Protein AF-A0A9D6CYV0-F1 (afdb_monomer)

Secondary structure (DSSP, 8-state):
-HHHHHHHHHHHHHHHHHHHHHHHS-------THHHHHHIIIIIIHHHHHHHHHHHHHHHHHHHTT-HHHHHHHHHHHHHHHHHHTTHHHHHHHHHHHHHT--TT-HHHHHHHHHHHHHHHHHHHHHHHHHHTT-GGG----

Foldseek 3Di:
DVVVVVVVVVVLLVLLLVVLLVVLDVDPDDDDPVSVVVNCCVLVVVLVVQLVCLLVVLLVVCVVVVGNPVSNVVSNVLSNLQSQLVCLSSLQSSLCSCVVSPDPVSPVSNVVSNVSSVVSVVSNVVSVCVVPVPDPVVPDDD

Radius of gyration: 18.96 Å; Cα contacts (8 Å, |Δi|>4): 157; chains: 1; bounding box: 41×32×65 Å

Structure (mmCIF, N/CA/C/O backbone):
data_AF-A0A9D6CYV0-F1
#
_entry.id   AF-A0A9D6CYV0-F1
#
loop_
_atom_site.group_PDB
_atom_site.id
_atom_site.type_symbol
_atom_site.label_atom_id
_atom_site.label_alt_id
_atom_site.label_comp_id
_atom_site.label_asym_id
_atom_site.label_entity_id
_atom_site.label_seq_id
_atom_site.pdbx_PDB_ins_code
_atom_site.Cartn_x
_atom_site.Cartn_y
_atom_site.Cartn_z
_atom_site.occupancy
_atom_site.B_iso_or_equiv
_atom_site.auth_seq_id
_atom_site.auth_comp_id
_atom_site.auth_asym_id
_atom_site.auth_atom_id
_atom_site.pdbx_PDB_model_num
ATOM 1 N N . MET A 1 1 ? -6.416 -22.449 3.817 1.00 60.47 1 MET A N 1
ATOM 2 C CA . MET A 1 1 ? -6.686 -20.998 3.632 1.00 60.47 1 MET A CA 1
ATOM 3 C C . MET A 1 1 ? -5.423 -20.133 3.580 1.00 60.47 1 MET A C 1
ATOM 5 O O . MET A 1 1 ? -5.312 -19.349 2.649 1.00 60.47 1 MET A O 1
ATOM 9 N N . LYS A 1 2 ? -4.448 -20.279 4.497 1.00 74.25 2 LYS A N 1
ATOM 10 C CA . LYS A 1 2 ? -3.213 -19.455 4.507 1.00 74.25 2 LYS A CA 1
ATOM 11 C C . LYS A 1 2 ? -2.397 -19.519 3.200 1.00 74.25 2 LYS A C 1
ATOM 13 O O . LYS A 1 2 ? -1.972 -18.484 2.705 1.00 74.25 2 LYS A O 1
ATOM 18 N N . PHE A 1 3 ? -2.251 -20.709 2.612 1.00 78.81 3 PHE A N 1
ATOM 19 C CA . PHE A 1 3 ? -1.528 -20.905 1.346 1.00 78.81 3 PHE A CA 1
ATOM 20 C C . PHE A 1 3 ? -2.178 -20.180 0.157 1.00 78.81 3 PHE A C 1
ATOM 22 O O . PHE A 1 3 ? -1.498 -19.513 -0.610 1.00 78.81 3 PHE A O 1
ATOM 29 N N . LEU A 1 4 ? -3.507 -20.251 0.042 1.00 77.06 4 LEU A N 1
ATOM 30 C CA . LEU A 1 4 ? -4.259 -19.637 -1.057 1.00 77.06 4 LEU A CA 1
ATOM 31 C C . LEU A 1 4 ? -4.150 -18.103 -1.009 1.00 77.06 4 LEU A C 1
ATOM 33 O O . LEU A 1 4 ? -3.906 -17.459 -2.022 1.00 77.06 4 LEU A O 1
ATOM 37 N N . LEU A 1 5 ? -4.216 -17.523 0.193 1.00 79.69 5 LEU A N 1
ATOM 38 C CA . LEU A 1 5 ? -3.974 -16.094 0.405 1.00 79.69 5 LEU A CA 1
ATOM 39 C C . LEU A 1 5 ? -2.535 -15.689 0.069 1.00 79.69 5 LE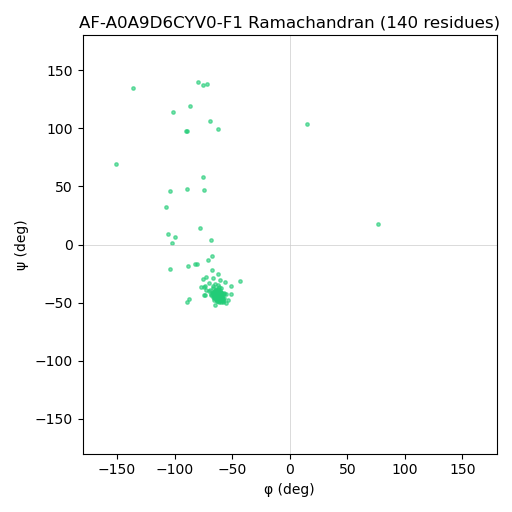U A C 1
ATOM 41 O O . LEU A 1 5 ? -2.334 -14.632 -0.527 1.00 79.69 5 LEU A O 1
ATOM 45 N N . ALA A 1 6 ? -1.547 -16.513 0.424 1.00 75.75 6 ALA A N 1
ATOM 46 C CA . ALA A 1 6 ? -0.151 -16.265 0.074 1.00 75.75 6 ALA A CA 1
ATOM 47 C C . ALA A 1 6 ? 0.065 -16.301 -1.447 1.00 75.75 6 ALA A C 1
ATOM 49 O O . ALA A 1 6 ? 0.718 -15.410 -1.981 1.00 75.75 6 ALA A O 1
ATOM 50 N N . ALA A 1 7 ? -0.549 -17.259 -2.147 1.00 82.25 7 ALA A N 1
ATOM 51 C CA . ALA A 1 7 ? -0.497 -17.352 -3.604 1.00 82.25 7 ALA A CA 1
ATOM 52 C C . ALA A 1 7 ? -1.127 -16.126 -4.288 1.00 82.25 7 ALA A C 1
ATOM 54 O O . ALA A 1 7 ? -0.555 -15.590 -5.233 1.00 82.25 7 ALA A O 1
ATOM 55 N N . VAL A 1 8 ? -2.259 -15.630 -3.774 1.00 84.75 8 VAL A N 1
ATOM 56 C CA . VAL A 1 8 ? -2.892 -14.400 -4.281 1.00 84.75 8 VAL A CA 1
ATOM 57 C C . VAL A 1 8 ? -1.990 -13.182 -4.073 1.00 84.75 8 VAL A C 1
ATOM 59 O O . VAL A 1 8 ? -1.795 -12.412 -5.006 1.00 84.75 8 VAL A O 1
ATOM 62 N N . HIS A 1 9 ? -1.397 -13.009 -2.887 1.00 83.50 9 HIS A N 1
ATOM 63 C CA . HIS A 1 9 ? -0.484 -11.883 -2.642 1.00 83.50 9 HIS A CA 1
ATOM 64 C C . HIS A 1 9 ? 0.769 -11.978 -3.512 1.00 83.50 9 HIS A C 1
ATOM 66 O O . HIS A 1 9 ? 1.186 -10.976 -4.081 1.00 83.50 9 HIS A O 1
ATOM 72 N N . TRP A 1 10 ? 1.326 -13.180 -3.670 1.00 83.38 10 TRP A N 1
ATOM 73 C CA . TRP A 1 10 ? 2.454 -13.422 -4.562 1.00 83.38 10 TRP A CA 1
ATOM 74 C C . TRP A 1 10 ? 2.132 -13.020 -6.004 1.00 83.38 10 TRP A C 1
ATOM 76 O O . TRP A 1 10 ? 2.877 -12.253 -6.608 1.00 83.38 10 TRP A O 1
ATOM 86 N N . PHE A 1 11 ? 0.982 -13.461 -6.525 1.00 87.19 11 PHE A N 1
ATOM 87 C CA . PHE A 1 11 ? 0.507 -13.066 -7.849 1.00 87.19 11 PHE A CA 1
ATOM 88 C C . PHE A 1 11 ? 0.376 -11.544 -7.978 1.00 87.19 11 PHE A C 1
ATOM 90 O O . PHE A 1 11 ? 0.858 -10.974 -8.955 1.00 87.19 11 PHE A O 1
ATOM 97 N N . LEU A 1 12 ? -0.221 -10.875 -6.986 1.00 87.38 12 LEU A N 1
ATOM 98 C CA . LEU A 1 12 ? -0.376 -9.420 -7.004 1.00 87.38 12 LEU A CA 1
ATOM 99 C C . LEU A 1 12 ? 0.983 -8.702 -6.973 1.00 87.38 12 LEU A C 1
ATOM 101 O O . LEU A 1 12 ? 1.160 -7.743 -7.716 1.00 87.38 12 LEU A O 1
ATOM 105 N N . TYR A 1 13 ? 1.962 -9.181 -6.199 1.00 85.56 13 TYR A N 1
ATOM 106 C CA . TYR A 1 13 ? 3.315 -8.610 -6.183 1.00 85.56 13 TYR A CA 1
ATOM 107 C C . TYR A 1 13 ? 4.018 -8.758 -7.530 1.00 85.56 13 TYR A C 1
ATOM 109 O O . TYR A 1 13 ? 4.561 -7.781 -8.047 1.00 85.56 13 TYR A O 1
ATOM 117 N N . CYS A 1 14 ? 3.965 -9.949 -8.131 1.00 85.12 14 CYS A N 1
ATOM 118 C CA . CYS A 1 14 ? 4.526 -10.185 -9.459 1.00 85.12 14 CYS A CA 1
ATOM 119 C C . CYS A 1 14 ? 3.834 -9.326 -10.525 1.00 85.12 14 CYS A C 1
ATOM 121 O O . CYS A 1 14 ? 4.508 -8.764 -11.384 1.00 85.12 14 CYS A O 1
ATOM 123 N N . ALA A 1 15 ? 2.510 -9.178 -10.451 1.00 85.75 15 ALA A N 1
ATOM 124 C CA . ALA A 1 15 ? 1.745 -8.346 -11.371 1.00 85.75 15 ALA A CA 1
ATOM 125 C C . ALA A 1 15 ? 2.093 -6.854 -11.223 1.00 85.75 15 ALA A C 1
ATOM 127 O O . ALA A 1 15 ? 2.316 -6.178 -12.225 1.00 85.75 15 ALA A O 1
ATOM 128 N N . THR A 1 16 ? 2.200 -6.338 -9.992 1.00 86.31 16 THR A N 1
ATOM 129 C CA . THR A 1 16 ? 2.640 -4.956 -9.732 1.00 86.31 16 THR A CA 1
ATOM 130 C C . THR A 1 16 ? 4.056 -4.717 -10.241 1.00 86.31 16 THR A C 1
ATOM 132 O O . THR A 1 16 ? 4.310 -3.701 -10.883 1.00 86.31 16 THR A O 1
ATOM 135 N N . PHE A 1 17 ? 4.965 -5.664 -10.003 1.00 85.19 17 PHE A N 1
ATOM 136 C CA . PHE A 1 17 ? 6.329 -5.592 -10.510 1.00 85.19 17 PHE A CA 1
ATOM 137 C C . PHE A 1 17 ? 6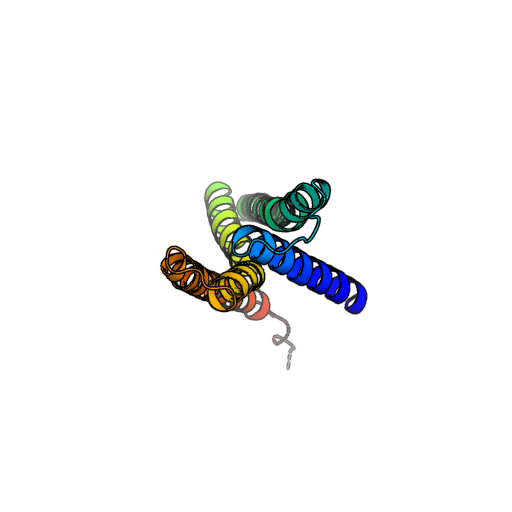.357 -5.568 -12.044 1.00 85.19 17 PHE A C 1
ATOM 139 O O . PHE A 1 17 ? 6.963 -4.675 -12.623 1.00 85.19 17 PHE A O 1
ATOM 146 N N . ALA A 1 18 ? 5.646 -6.482 -12.711 1.00 84.19 18 ALA A N 1
ATOM 147 C CA . ALA A 1 18 ? 5.591 -6.548 -14.172 1.00 84.19 18 ALA A CA 1
ATOM 148 C C . ALA A 1 18 ? 5.034 -5.258 -14.801 1.00 84.19 18 ALA A C 1
ATOM 150 O O . ALA A 1 18 ? 5.590 -4.766 -15.783 1.00 84.19 18 ALA A O 1
ATOM 151 N N . LEU A 1 19 ? 3.984 -4.672 -14.211 1.00 84.38 19 LEU A N 1
ATOM 152 C CA . LEU A 1 19 ? 3.452 -3.374 -14.641 1.00 84.38 19 LEU A CA 1
ATOM 153 C C . LEU A 1 19 ? 4.468 -2.243 -14.480 1.00 84.38 19 LEU A C 1
ATOM 155 O O . LEU A 1 19 ? 4.606 -1.410 -15.375 1.00 84.38 19 LEU A O 1
ATOM 159 N N . ALA A 1 20 ? 5.177 -2.210 -13.350 1.00 83.62 20 ALA A N 1
ATOM 160 C CA . ALA A 1 20 ? 6.199 -1.204 -13.102 1.00 83.62 20 ALA A CA 1
ATOM 161 C C . ALA A 1 20 ? 7.365 -1.347 -14.090 1.00 83.62 20 ALA A C 1
ATOM 163 O O . ALA A 1 20 ? 7.817 -0.355 -14.651 1.00 83.62 20 ALA A O 1
ATOM 164 N N . VAL A 1 21 ? 7.803 -2.574 -14.382 1.00 82.25 21 VAL A N 1
ATOM 165 C CA . VAL A 1 21 ? 8.843 -2.824 -15.388 1.00 82.25 21 VAL A CA 1
ATOM 166 C C . VAL A 1 21 ? 8.392 -2.377 -16.778 1.00 82.25 21 VAL A C 1
ATOM 168 O O . VAL A 1 21 ? 9.162 -1.710 -17.453 1.00 82.25 21 VAL A O 1
ATOM 171 N N . HIS A 1 22 ? 7.154 -2.665 -17.195 1.00 81.56 22 HIS A N 1
ATOM 172 C CA . HIS A 1 22 ? 6.618 -2.178 -18.476 1.00 81.56 22 HIS A CA 1
ATOM 173 C C . HIS A 1 22 ? 6.580 -0.641 -18.555 1.00 81.56 22 HIS A C 1
ATOM 175 O O . HIS A 1 22 ? 6.713 -0.065 -19.630 1.00 81.56 22 HIS A O 1
ATOM 181 N N . HIS A 1 23 ? 6.397 0.040 -17.421 1.00 79.38 23 HIS A N 1
ATOM 182 C CA . HIS A 1 23 ? 6.443 1.499 -17.365 1.00 79.38 23 HIS A CA 1
ATOM 183 C C . HIS A 1 23 ? 7.874 2.049 -17.467 1.00 79.38 23 HIS A C 1
ATOM 185 O O . HIS A 1 23 ? 8.110 3.021 -18.183 1.00 79.38 23 HIS A O 1
ATOM 191 N N . TYR A 1 24 ? 8.824 1.433 -16.758 1.00 73.81 24 TYR A N 1
ATOM 192 C CA . TYR A 1 24 ? 10.204 1.917 -16.677 1.00 73.81 24 TYR A CA 1
ATOM 193 C C . TYR A 1 24 ? 11.119 1.400 -17.776 1.00 73.81 24 TYR A C 1
ATOM 195 O O . TYR A 1 24 ? 12.160 1.999 -17.998 1.00 73.81 24 TYR A O 1
ATOM 203 N N . HIS A 1 25 ? 10.764 0.322 -18.465 1.00 71.38 25 HIS A N 1
ATOM 204 C CA . HIS A 1 25 ? 11.579 -0.260 -19.516 1.00 71.38 25 HIS A CA 1
ATOM 205 C C . HIS A 1 25 ? 10.702 -0.619 -20.718 1.00 71.38 25 HIS A C 1
ATOM 207 O O . HIS A 1 25 ? 9.670 -1.269 -20.541 1.00 71.38 25 HIS A O 1
ATOM 213 N N . PRO A 1 26 ? 11.123 -0.295 -21.953 1.00 66.25 26 PRO A N 1
ATOM 214 C CA . PRO A 1 26 ? 10.442 -0.726 -23.169 1.00 66.25 26 PRO A CA 1
ATOM 215 C C . PRO A 1 26 ? 10.735 -2.212 -23.438 1.00 66.25 26 PRO A C 1
ATOM 217 O O . PRO A 1 26 ? 11.333 -2.582 -24.445 1.00 66.25 26 PRO A O 1
ATOM 220 N N . LEU A 1 27 ? 10.394 -3.090 -22.492 1.00 64.94 27 LEU A N 1
ATOM 221 C CA . LEU A 1 27 ? 10.345 -4.518 -22.767 1.00 64.94 27 LEU A CA 1
ATOM 222 C C . LEU A 1 27 ? 9.135 -4.782 -23.660 1.00 64.94 27 LEU A C 1
ATOM 224 O O . LEU A 1 27 ? 8.052 -4.251 -23.424 1.00 64.94 27 LEU A O 1
ATOM 228 N N . ASN A 1 28 ? 9.310 -5.647 -24.655 1.00 66.19 28 ASN A N 1
ATOM 229 C CA . ASN A 1 28 ? 8.262 -6.076 -25.582 1.00 66.19 28 ASN A CA 1
ATOM 230 C C . ASN A 1 28 ? 7.289 -7.066 -24.899 1.00 66.19 28 ASN A C 1
ATOM 232 O O . ASN A 1 28 ? 7.021 -8.159 -25.391 1.00 66.19 28 ASN A O 1
ATOM 236 N N . VAL A 1 29 ? 6.839 -6.728 -23.690 1.00 64.69 29 VAL A N 1
ATOM 237 C CA . VAL A 1 29 ? 5.960 -7.541 -22.852 1.00 64.69 29 VAL A CA 1
ATOM 238 C C . VAL A 1 29 ? 4.558 -6.977 -22.989 1.00 64.69 29 VAL A C 1
ATOM 240 O O . VAL A 1 29 ? 4.281 -5.862 -22.560 1.00 64.69 29 VAL A O 1
ATOM 243 N N . THR A 1 30 ? 3.656 -7.754 -23.581 1.00 71.69 30 THR A N 1
ATOM 244 C CA . THR A 1 30 ? 2.251 -7.365 -23.693 1.00 71.69 30 THR A CA 1
ATOM 245 C C . THR A 1 30 ? 1.597 -7.388 -22.315 1.00 71.69 30 THR A C 1
ATOM 247 O O . THR A 1 30 ? 1.300 -8.448 -21.763 1.00 71.69 30 THR A O 1
ATOM 250 N N . VAL A 1 31 ? 1.349 -6.205 -21.759 1.00 71.56 31 VAL A N 1
ATOM 251 C CA . VAL A 1 31 ? 0.514 -6.045 -20.571 1.00 71.56 31 VAL A CA 1
ATOM 252 C C . VAL A 1 31 ? -0.942 -5.927 -21.003 1.00 71.56 31 VAL A C 1
ATOM 254 O O . VAL A 1 31 ? -1.329 -4.989 -21.698 1.00 71.56 31 VAL A O 1
ATOM 257 N N . TYR A 1 32 ? -1.776 -6.863 -20.556 1.00 79.69 32 TYR A N 1
ATOM 258 C CA . TYR A 1 32 ? -3.204 -6.804 -20.840 1.00 79.69 32 TYR A CA 1
ATOM 259 C C . TYR A 1 32 ? -3.913 -5.743 -19.975 1.00 79.69 32 TYR A C 1
ATOM 261 O O . TYR A 1 32 ? -3.694 -5.709 -18.760 1.00 79.69 32 TYR A O 1
ATOM 269 N N . PRO A 1 33 ? -4.835 -4.936 -20.542 1.00 80.94 33 PRO A N 1
ATOM 270 C CA . PRO A 1 33 ? -5.525 -3.863 -19.818 1.00 80.94 33 PRO A CA 1
ATOM 271 C C . PRO A 1 33 ? -6.265 -4.314 -18.552 1.00 80.94 33 PRO A C 1
ATOM 273 O O . PRO A 1 33 ? -6.334 -3.578 -17.570 1.00 80.94 33 PRO A O 1
ATOM 276 N N . TRP A 1 34 ? -6.785 -5.546 -18.537 1.00 82.56 34 TRP A N 1
ATOM 277 C CA . TRP A 1 34 ? -7.515 -6.082 -17.386 1.00 82.56 34 TRP A CA 1
ATOM 278 C C . TRP A 1 34 ? -6.660 -6.183 -16.117 1.00 82.56 34 TRP A C 1
ATOM 280 O O . TRP A 1 34 ? -7.198 -6.096 -15.012 1.00 82.56 34 TRP A O 1
ATOM 290 N N . LEU A 1 35 ? -5.334 -6.302 -16.257 1.00 82.62 35 LEU A N 1
ATOM 291 C CA . LEU A 1 35 ? -4.418 -6.403 -15.125 1.00 82.62 35 LEU A CA 1
ATOM 292 C C . LEU A 1 35 ? -4.409 -5.115 -14.288 1.00 82.62 35 LEU A C 1
ATOM 294 O O . LEU A 1 35 ? -4.332 -5.186 -13.062 1.00 82.62 35 LEU A O 1
ATOM 298 N N . TYR A 1 36 ? -4.577 -3.950 -14.928 1.00 81.56 36 TYR A N 1
ATOM 299 C CA . TYR A 1 36 ? -4.703 -2.663 -14.239 1.00 81.56 36 TYR A CA 1
ATOM 300 C C . TYR A 1 36 ? -5.976 -2.596 -13.390 1.00 81.56 36 TYR A C 1
ATOM 302 O O . TYR A 1 36 ? -5.926 -2.141 -12.248 1.00 81.56 36 TYR A O 1
ATOM 310 N N . TYR A 1 37 ? -7.106 -3.092 -13.907 1.00 83.19 37 TYR A N 1
ATOM 311 C CA . TYR A 1 37 ? -8.371 -3.108 -13.165 1.00 83.19 37 TYR A CA 1
ATOM 312 C C . TYR A 1 37 ? -8.325 -4.077 -11.983 1.00 83.19 37 TYR A C 1
ATOM 314 O O . TYR A 1 37 ? -8.757 -3.725 -10.885 1.00 83.19 37 TYR A O 1
ATOM 322 N N . VAL A 1 38 ? -7.756 -5.272 -12.180 1.00 84.81 38 VAL A N 1
ATOM 323 C CA . VAL A 1 38 ? -7.601 -6.266 -11.108 1.00 84.81 38 VAL A CA 1
ATOM 324 C C . VAL A 1 38 ? -6.696 -5.734 -10.001 1.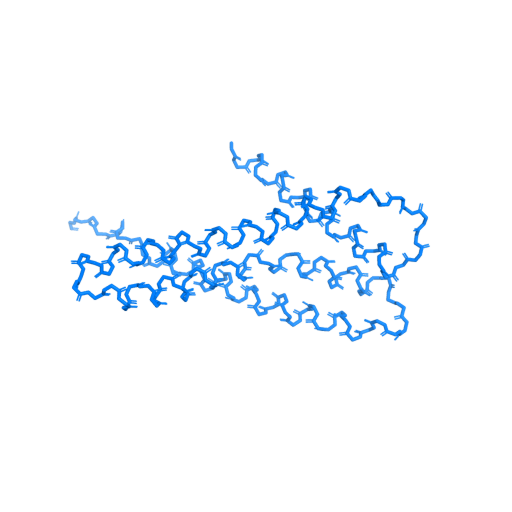00 84.81 38 VAL A C 1
ATOM 326 O O . VAL A 1 38 ? -7.059 -5.826 -8.830 1.00 84.81 38 VAL A O 1
ATOM 329 N N . LEU A 1 39 ? -5.556 -5.128 -10.344 1.00 84.69 39 LEU A N 1
ATOM 330 C CA . LEU A 1 39 ? -4.659 -4.535 -9.352 1.00 84.69 39 LEU A CA 1
ATOM 331 C C . LEU A 1 39 ? -5.277 -3.325 -8.655 1.00 84.69 39 LEU A C 1
ATOM 333 O O . LEU A 1 39 ? -5.183 -3.226 -7.435 1.00 84.69 39 LEU A O 1
ATOM 337 N N . GLY A 1 40 ? -5.957 -2.440 -9.386 1.00 82.31 40 GLY A N 1
ATOM 338 C CA . GLY A 1 40 ? -6.665 -1.306 -8.792 1.00 82.31 40 GLY A CA 1
ATOM 339 C C . GLY A 1 40 ? -7.706 -1.760 -7.767 1.00 82.31 40 GLY A C 1
ATOM 340 O O . GLY A 1 40 ? -7.722 -1.281 -6.633 1.00 82.31 40 GLY A O 1
ATOM 341 N N . LEU A 1 41 ? -8.528 -2.750 -8.119 1.00 85.38 41 LEU A N 1
ATOM 342 C CA . LEU A 1 41 ? -9.555 -3.279 -7.225 1.00 85.38 41 LEU A CA 1
ATOM 343 C C . LEU A 1 41 ? -8.954 -4.037 -6.031 1.00 85.38 41 LEU A C 1
ATOM 345 O O . LEU A 1 41 ? -9.385 -3.839 -4.895 1.00 85.38 41 LEU A O 1
ATOM 349 N N . ALA A 1 42 ? -7.937 -4.869 -6.259 1.00 83.69 42 ALA A N 1
ATOM 350 C CA . ALA A 1 42 ? -7.325 -5.678 -5.209 1.00 83.69 42 ALA A CA 1
ATOM 351 C C . ALA A 1 42 ? -6.467 -4.853 -4.238 1.00 83.69 42 ALA A C 1
ATOM 353 O O . ALA A 1 42 ? -6.485 -5.109 -3.038 1.00 83.69 42 ALA A O 1
ATOM 354 N N . VAL A 1 43 ? -5.718 -3.865 -4.730 1.00 82.06 43 VAL A N 1
ATOM 355 C CA . VAL A 1 43 ? -4.791 -3.080 -3.905 1.00 82.06 43 VAL A CA 1
ATOM 356 C C . VAL A 1 43 ? -5.498 -1.871 -3.299 1.00 82.06 43 VAL A C 1
ATOM 358 O O . VAL A 1 43 ? -5.432 -1.673 -2.088 1.00 82.06 43 VAL A O 1
ATOM 361 N N . VAL A 1 44 ? -6.227 -1.085 -4.097 1.00 81.94 44 VAL A N 1
ATOM 362 C CA . VAL A 1 44 ? -6.904 0.133 -3.615 1.00 81.94 44 VAL A CA 1
ATOM 363 C C . VAL A 1 44 ? -8.290 -0.191 -3.067 1.00 81.94 44 VAL A C 1
ATOM 365 O O . VAL A 1 44 ? -8.620 0.230 -1.960 1.00 81.94 44 VAL A O 1
ATOM 368 N N . GLY A 1 45 ? -9.085 -0.983 -3.790 1.00 82.69 45 GLY A N 1
ATOM 369 C CA . GLY A 1 45 ? -10.458 -1.312 -3.391 1.00 82.69 45 GLY A CA 1
ATOM 370 C C . GLY A 1 45 ? -10.536 -2.037 -2.046 1.00 82.69 45 GLY A C 1
ATOM 371 O O . GLY A 1 45 ? -11.281 -1.618 -1.161 1.00 82.69 45 GLY A O 1
ATOM 372 N N . ILE A 1 46 ? -9.711 -3.069 -1.839 1.00 84.44 46 ILE A N 1
ATOM 373 C CA . ILE A 1 46 ? -9.658 -3.785 -0.551 1.00 84.44 46 ILE A CA 1
ATOM 374 C C . ILE A 1 46 ? -9.165 -2.863 0.574 1.00 84.44 46 ILE A C 1
ATOM 376 O O . ILE A 1 46 ? -9.691 -2.921 1.685 1.00 84.44 46 ILE A O 1
ATOM 380 N N . SER A 1 47 ? -8.199 -1.984 0.300 1.00 83.75 47 SER A N 1
ATOM 381 C CA . SER A 1 47 ? -7.685 -1.026 1.288 1.00 83.75 47 SER A CA 1
ATOM 382 C C . SER A 1 47 ? -8.757 -0.024 1.725 1.00 83.75 47 SER A C 1
ATOM 384 O O . SER A 1 47 ? -8.947 0.195 2.922 1.00 83.75 47 SER A O 1
ATOM 386 N N . LEU A 1 48 ? -9.525 0.516 0.774 1.00 85.19 48 LEU A N 1
ATOM 387 C CA . LEU A 1 48 ? -10.672 1.382 1.056 1.00 85.19 48 LEU A CA 1
ATOM 388 C C . LEU A 1 48 ? -11.759 0.641 1.836 1.00 85.19 48 LEU A C 1
ATOM 390 O O . LEU A 1 48 ? -12.281 1.167 2.815 1.00 85.19 48 LEU A O 1
ATOM 394 N N . MET A 1 49 ? -12.064 -0.598 1.453 1.00 87.12 49 MET A N 1
ATOM 395 C CA . MET A 1 49 ? -13.046 -1.422 2.151 1.00 87.12 49 MET A CA 1
ATOM 396 C C . MET A 1 49 ? -12.645 -1.653 3.617 1.00 87.12 49 MET A C 1
ATOM 398 O O . MET A 1 49 ? -13.468 -1.490 4.515 1.00 87.12 49 MET A O 1
ATOM 402 N N . ILE A 1 50 ? -11.372 -1.967 3.884 1.00 85.62 50 ILE A N 1
ATOM 403 C CA . ILE A 1 50 ? -10.842 -2.117 5.249 1.00 85.62 50 ILE A CA 1
ATOM 404 C C . ILE A 1 50 ? -10.997 -0.818 6.041 1.00 85.62 50 ILE A C 1
ATOM 406 O O . ILE A 1 50 ? -11.414 -0.864 7.201 1.00 85.62 50 ILE A O 1
ATOM 410 N N . MET A 1 51 ? -10.679 0.326 5.432 1.00 85.44 51 MET A N 1
ATOM 411 C CA . MET A 1 51 ? -10.845 1.631 6.066 1.00 85.44 51 MET A CA 1
ATOM 412 C C . MET A 1 51 ? -12.310 1.869 6.449 1.00 85.44 51 MET A C 1
ATOM 414 O O . MET A 1 51 ? -12.592 2.188 7.602 1.00 85.44 51 MET A O 1
ATOM 418 N N . VAL A 1 52 ? -13.246 1.647 5.522 1.00 88.69 52 VAL A N 1
ATOM 419 C CA . VAL A 1 52 ? -14.687 1.809 5.770 1.00 88.69 52 VAL A CA 1
ATOM 420 C C . VAL A 1 52 ? -15.156 0.901 6.905 1.00 88.69 52 VAL A C 1
ATOM 422 O O . VAL A 1 52 ? -15.835 1.378 7.811 1.00 88.69 52 VAL A O 1
ATOM 425 N N . PHE A 1 53 ? -14.742 -0.369 6.928 1.00 88.88 53 PHE A N 1
ATOM 426 C CA . PHE A 1 53 ? -15.096 -1.277 8.022 1.00 88.88 53 PHE A CA 1
ATOM 427 C C . PHE A 1 53 ? -14.604 -0.789 9.388 1.00 88.88 53 PHE A C 1
ATOM 429 O O . PHE A 1 53 ? -15.328 -0.927 10.370 1.00 88.88 53 PHE A O 1
ATOM 436 N N . HIS A 1 54 ? -13.417 -0.182 9.465 1.00 88.75 54 HIS A N 1
ATOM 437 C CA . HIS A 1 54 ? -12.914 0.376 10.723 1.00 88.75 54 HIS A CA 1
ATOM 438 C C . HIS A 1 54 ? -13.630 1.667 11.122 1.00 88.75 54 HIS A C 1
ATOM 440 O O . HIS A 1 54 ? -13.877 1.866 12.307 1.00 88.75 54 HIS A O 1
ATOM 446 N N . ILE A 1 55 ? -14.014 2.521 10.168 1.00 87.81 55 ILE A N 1
ATOM 447 C CA . ILE A 1 55 ? -14.826 3.716 10.451 1.00 87.81 55 ILE A CA 1
ATOM 448 C C . ILE A 1 55 ? -16.194 3.302 10.997 1.00 87.81 55 ILE A C 1
ATOM 450 O O . ILE A 1 55 ? -16.625 3.815 12.028 1.00 87.81 55 ILE A O 1
ATOM 454 N N . VAL A 1 56 ? -16.861 2.359 10.326 1.00 89.19 56 VAL A N 1
ATOM 455 C CA . VAL A 1 56 ? -18.185 1.867 10.725 1.00 89.19 56 VAL A CA 1
ATOM 456 C C . VAL A 1 56 ? -18.095 1.133 12.062 1.00 89.19 56 VAL A C 1
ATOM 458 O O . VAL A 1 56 ? -18.848 1.449 12.978 1.00 89.19 56 VAL A O 1
ATOM 461 N N . GLY A 1 57 ? -17.135 0.219 12.219 1.00 86.38 57 GLY A N 1
ATOM 462 C CA . GLY A 1 57 ? -16.906 -0.496 13.476 1.00 86.38 57 GLY A CA 1
ATOM 463 C C . GLY A 1 57 ? -16.558 0.441 14.635 1.00 86.38 57 GLY A C 1
ATOM 464 O O . GLY A 1 57 ? -17.131 0.323 15.716 1.00 86.38 57 GLY A O 1
ATOM 465 N N . GLY A 1 58 ? -15.691 1.428 14.395 1.00 83.88 58 GLY A N 1
ATOM 466 C CA . GLY A 1 58 ? -15.347 2.462 15.369 1.00 83.88 58 GLY A CA 1
ATOM 467 C C . GLY A 1 58 ? -16.546 3.333 15.742 1.00 83.88 58 GLY A C 1
ATOM 468 O O . GLY A 1 58 ? -16.742 3.631 16.917 1.00 83.88 58 GLY A O 1
ATOM 469 N N . GLY A 1 59 ? -17.395 3.692 14.776 1.00 83.25 59 GLY A N 1
ATOM 470 C CA . GLY A 1 59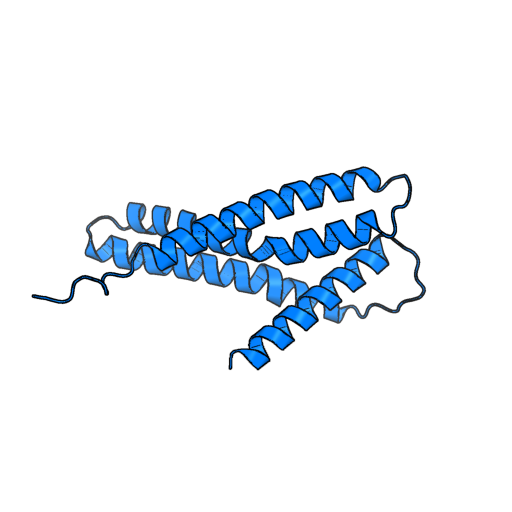 ? -18.642 4.417 15.027 1.00 83.25 59 GLY A CA 1
ATOM 471 C C . GLY A 1 59 ? -19.639 3.619 15.870 1.00 83.25 59 GLY A C 1
ATOM 472 O O . GLY A 1 59 ? -20.200 4.162 16.821 1.00 83.25 59 GLY A O 1
ATOM 473 N N . LEU A 1 60 ? -19.805 2.324 15.583 1.00 88.06 60 LEU A N 1
ATOM 474 C CA . LEU A 1 60 ? -20.656 1.415 16.361 1.00 88.06 60 LEU A CA 1
ATOM 475 C C . LEU A 1 60 ? -20.154 1.245 17.803 1.00 88.06 60 LEU A C 1
ATOM 477 O O . LEU A 1 60 ? -20.941 1.328 18.742 1.00 88.06 60 LEU A O 1
ATOM 481 N N . MET A 1 61 ? -18.845 1.084 18.004 1.00 83.75 61 MET A N 1
ATOM 482 C CA . MET A 1 61 ? -18.252 1.048 19.349 1.00 83.75 61 MET A CA 1
ATOM 483 C C . MET A 1 61 ? -18.368 2.404 20.064 1.00 83.75 61 MET A C 1
ATOM 485 O O . MET A 1 61 ? -18.656 2.466 21.260 1.00 83.75 61 MET A O 1
ATOM 489 N N . GLY A 1 62 ? -18.222 3.508 19.329 1.00 81.12 62 GLY A N 1
ATOM 490 C CA . GLY A 1 62 ? -18.431 4.860 19.844 1.00 81.12 62 GLY A CA 1
ATOM 491 C C . GLY A 1 62 ? -19.862 5.104 20.323 1.00 81.12 62 GLY A C 1
ATOM 492 O O . GLY A 1 62 ? -20.046 5.759 21.346 1.00 81.12 62 GLY A O 1
ATOM 493 N N . LEU A 1 63 ? -20.870 4.543 19.641 1.00 82.06 63 LEU A N 1
ATOM 494 C CA . LEU A 1 63 ? -22.271 4.573 20.086 1.00 82.06 63 LEU A CA 1
ATOM 495 C C . LEU A 1 63 ? -22.435 3.923 21.464 1.00 82.06 63 LEU A C 1
ATOM 497 O O . LEU A 1 63 ? -23.052 4.524 22.340 1.00 82.06 63 LEU A O 1
ATOM 501 N N . SER A 1 64 ? -21.829 2.754 21.691 1.00 81.56 64 SER A N 1
ATOM 502 C CA . SER A 1 64 ? -21.902 2.079 22.997 1.00 81.56 64 SER A CA 1
ATOM 503 C C . SER A 1 64 ? -21.177 2.816 24.132 1.00 81.56 64 SER A C 1
ATOM 505 O O . SER A 1 64 ? -21.520 2.622 25.292 1.00 81.56 64 SER A O 1
ATOM 507 N N . ALA A 1 65 ? -20.212 3.682 23.812 1.00 78.25 65 ALA A N 1
ATOM 508 C CA . ALA A 1 65 ? -19.434 4.454 24.785 1.00 78.25 65 ALA A CA 1
ATOM 509 C C . ALA A 1 65 ? -19.928 5.907 24.967 1.00 78.25 65 ALA A C 1
ATOM 511 O O . ALA A 1 65 ? -19.270 6.695 25.643 1.00 78.25 65 ALA A O 1
ATOM 512 N N . GLY A 1 66 ? -21.054 6.291 24.348 1.00 78.69 66 GLY A N 1
ATOM 513 C CA . GLY A 1 66 ? -21.612 7.649 24.441 1.00 78.69 66 GLY A CA 1
ATOM 514 C C . GLY A 1 66 ? -20.891 8.709 23.593 1.00 78.69 66 GLY A C 1
ATOM 515 O O . GLY A 1 66 ? -21.063 9.902 23.823 1.00 78.69 66 GLY A O 1
ATOM 516 N N . GLY A 1 67 ? -20.091 8.301 22.600 1.00 83.19 67 GLY A N 1
ATOM 517 C CA . GLY A 1 67 ? -19.246 9.193 21.801 1.00 83.19 67 GLY A CA 1
ATOM 518 C C . GLY A 1 67 ? -18.988 8.696 20.376 1.00 83.19 67 GL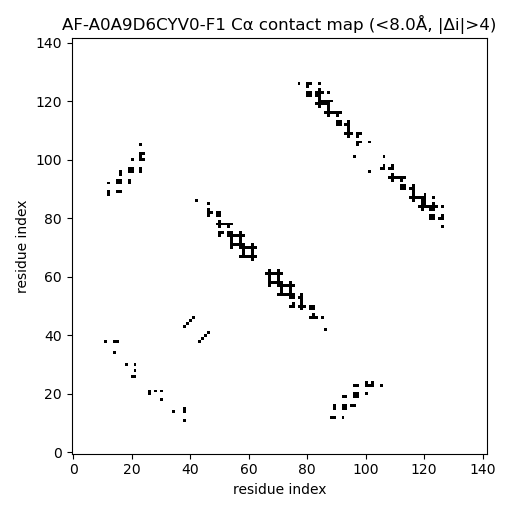Y A C 1
ATOM 519 O O . GLY A 1 67 ? -17.856 8.367 20.022 1.00 83.19 67 GLY A O 1
ATOM 520 N N . VAL A 1 68 ? -20.024 8.689 19.528 1.00 82.25 68 VAL A N 1
ATOM 521 C CA . VAL A 1 68 ? -19.975 8.220 18.121 1.00 82.25 68 VAL A CA 1
ATOM 522 C C . VAL A 1 68 ? -18.875 8.897 17.313 1.00 82.25 68 VAL A C 1
ATOM 524 O O . VAL A 1 68 ? -18.096 8.232 16.636 1.00 82.25 68 VAL A O 1
ATOM 527 N N . LEU A 1 69 ? -18.791 10.227 17.405 1.00 84.81 69 LEU A N 1
ATOM 528 C CA . LEU A 1 69 ? -17.844 11.020 16.624 1.00 84.81 69 LEU A CA 1
ATOM 529 C C . LEU A 1 69 ? -16.394 10.680 16.995 1.00 84.81 69 LEU A C 1
ATOM 531 O O . LEU A 1 69 ? -15.533 10.583 16.123 1.00 84.81 69 LEU A O 1
ATOM 535 N N . SER A 1 70 ? -16.130 10.464 18.285 1.00 86.25 70 SER A N 1
ATOM 536 C CA . SER A 1 70 ? -14.825 10.020 18.775 1.00 86.25 70 SER A CA 1
ATOM 537 C C . SER A 1 70 ? -14.514 8.614 18.263 1.00 86.25 70 SER A C 1
ATOM 539 O O . SER A 1 70 ? -13.441 8.397 17.708 1.00 86.25 70 SER A O 1
ATOM 541 N N . GLY A 1 71 ? -15.475 7.688 18.342 1.00 82.94 71 GLY A N 1
ATOM 542 C CA . GLY A 1 71 ? -15.332 6.330 17.812 1.00 82.94 71 GLY A CA 1
ATOM 543 C C . GLY A 1 71 ? -15.043 6.287 16.309 1.00 82.94 71 GLY A C 1
ATOM 544 O O . GLY A 1 71 ? -14.134 5.583 15.875 1.00 82.94 71 GLY A O 1
ATOM 545 N N . MET A 1 72 ? -15.734 7.103 15.508 1.00 87.00 72 MET A N 1
ATOM 546 C CA . MET A 1 72 ? -15.475 7.226 14.069 1.00 87.00 72 MET A CA 1
ATOM 547 C C . MET A 1 72 ? -14.092 7.813 13.772 1.00 87.00 72 MET A C 1
ATOM 549 O O . MET A 1 72 ? -13.424 7.338 12.857 1.00 87.00 72 MET A O 1
ATOM 553 N N . LYS A 1 73 ? -13.632 8.814 14.538 1.00 85.44 73 LYS A N 1
ATOM 554 C CA . LYS A 1 73 ? -12.282 9.391 14.392 1.00 85.44 73 LYS A CA 1
ATOM 555 C C . LYS A 1 73 ? -11.193 8.353 14.663 1.00 85.44 73 LYS A C 1
ATOM 557 O O . LYS A 1 73 ? -10.274 8.211 13.858 1.00 85.44 73 LYS A O 1
ATOM 562 N N . TYR A 1 74 ? -11.322 7.595 15.751 1.00 85.56 74 TYR A N 1
ATOM 563 C CA . TYR A 1 74 ? -10.399 6.499 16.053 1.00 85.56 74 TYR A CA 1
ATOM 564 C C . TYR A 1 74 ? -10.471 5.394 14.993 1.00 85.56 74 TYR A C 1
ATOM 566 O O . TYR A 1 74 ? -9.435 4.948 14.504 1.00 85.56 74 TYR A O 1
ATOM 574 N N . GLY A 1 75 ? -11.679 5.013 14.570 1.00 85.31 75 GLY A N 1
ATOM 575 C CA . GLY A 1 75 ? -11.899 4.057 13.485 1.00 85.31 75 GLY A CA 1
ATOM 576 C C . GLY A 1 75 ? -11.245 4.491 12.172 1.00 85.31 75 GLY A C 1
ATOM 577 O O . GLY A 1 75 ? -10.584 3.690 11.516 1.00 85.31 75 GLY A O 1
ATOM 578 N N . PHE A 1 76 ? -11.343 5.774 11.821 1.00 86.75 76 PHE A N 1
ATOM 579 C CA . PHE A 1 76 ? -10.679 6.351 10.655 1.00 86.75 76 PHE A CA 1
ATOM 580 C C . PHE A 1 76 ? -9.155 6.282 10.769 1.00 86.75 76 PHE A C 1
ATOM 582 O O . PHE A 1 76 ? -8.502 5.808 9.843 1.00 86.75 76 PHE A O 1
ATOM 589 N N . MET A 1 77 ? -8.580 6.692 11.904 1.00 85.94 77 MET A N 1
ATOM 590 C CA . MET A 1 77 ? -7.129 6.634 12.117 1.00 85.94 77 MET A CA 1
ATOM 591 C C . MET A 1 77 ? -6.588 5.205 12.005 1.00 85.94 77 MET A C 1
ATOM 593 O O . MET A 1 77 ? -5.605 4.967 11.300 1.00 85.94 77 MET A O 1
ATOM 597 N N . VAL A 1 78 ? -7.240 4.243 12.662 1.00 85.56 78 VAL A N 1
ATOM 598 C CA . VAL A 1 78 ? -6.835 2.830 12.629 1.00 85.56 78 VAL A CA 1
ATOM 599 C C . VAL A 1 78 ? -7.026 2.246 11.228 1.00 85.56 78 VAL A C 1
ATOM 601 O O . VAL A 1 78 ? -6.118 1.601 10.703 1.00 85.56 78 VAL A O 1
ATOM 604 N N . GLY A 1 79 ? -8.170 2.520 10.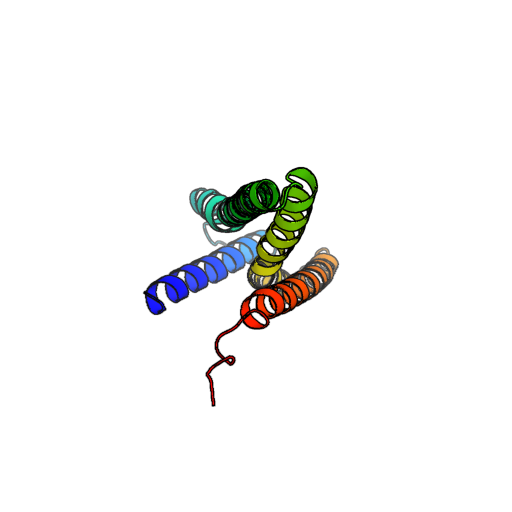596 1.00 85.62 79 GLY A N 1
ATOM 605 C CA . GLY A 1 79 ? -8.487 2.078 9.241 1.00 85.62 79 GLY A CA 1
ATOM 606 C C . GLY A 1 79 ? -7.486 2.588 8.209 1.00 85.62 79 GLY A C 1
ATOM 607 O O . GLY A 1 79 ? -6.973 1.797 7.423 1.00 85.62 79 GLY A O 1
ATOM 608 N N . MET A 1 80 ? -7.141 3.877 8.260 1.00 86.69 80 MET A N 1
ATOM 609 C CA . MET A 1 80 ? -6.122 4.487 7.401 1.00 86.69 80 MET A CA 1
ATOM 610 C C . MET A 1 80 ? -4.738 3.893 7.646 1.00 86.69 80 MET A C 1
ATOM 612 O O . MET A 1 80 ? -4.050 3.534 6.695 1.00 86.69 80 MET A O 1
ATOM 616 N N . THR A 1 81 ? -4.346 3.726 8.910 1.00 85.25 81 THR A N 1
ATOM 617 C CA . THR A 1 81 ? -3.044 3.142 9.271 1.00 85.25 81 THR A CA 1
ATOM 618 C C . THR A 1 81 ? -2.913 1.720 8.726 1.00 85.25 81 THR A C 1
ATOM 620 O O . THR A 1 81 ? -1.898 1.379 8.124 1.00 85.25 81 THR A O 1
ATOM 623 N N . MET A 1 82 ? -3.957 0.895 8.859 1.00 82.94 82 MET A N 1
ATOM 624 C CA . MET A 1 82 ? -3.958 -0.463 8.311 1.00 82.94 82 MET A CA 1
ATOM 625 C C . MET A 1 82 ? -4.032 -0.497 6.784 1.00 82.94 82 MET A C 1
ATOM 627 O O . MET A 1 82 ? -3.375 -1.336 6.172 1.00 82.94 82 MET A O 1
ATOM 631 N N . ALA A 1 83 ? -4.828 0.376 6.166 1.00 85.75 83 ALA A N 1
ATOM 632 C CA . ALA A 1 83 ? -4.976 0.438 4.715 1.00 85.75 83 ALA A CA 1
ATOM 633 C C . ALA A 1 83 ? -3.661 0.858 4.046 1.00 85.75 83 ALA A C 1
ATOM 635 O O . ALA A 1 83 ? -3.157 0.144 3.183 1.00 85.75 83 ALA A O 1
ATOM 636 N N . VAL A 1 84 ? -3.066 1.964 4.501 1.00 86.88 84 VAL A N 1
ATOM 637 C CA . VAL A 1 84 ? -1.790 2.473 3.981 1.00 86.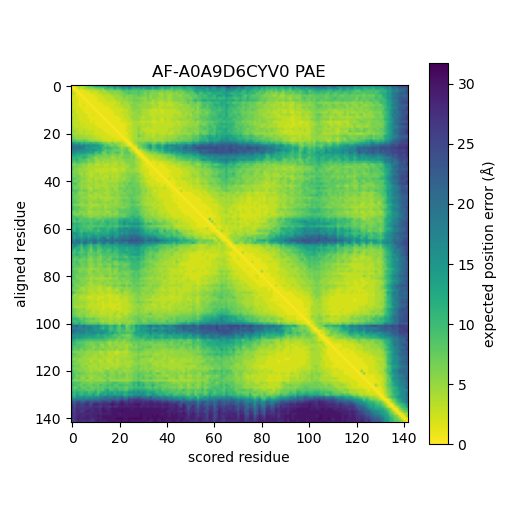88 84 VAL A CA 1
ATOM 638 C C . VAL A 1 84 ? -0.653 1.522 4.323 1.00 86.88 84 VAL A C 1
ATOM 640 O O . VAL A 1 84 ? 0.178 1.237 3.465 1.00 86.88 84 VAL A O 1
ATOM 643 N N . GLY A 1 85 ? -0.642 0.973 5.542 1.00 84.94 85 GLY A N 1
ATOM 644 C CA . GLY A 1 85 ? 0.401 0.052 5.969 1.00 84.94 85 GLY A CA 1
ATOM 645 C C . GLY A 1 85 ? 0.545 -1.136 5.021 1.00 84.94 85 GLY A C 1
ATOM 646 O O . GLY A 1 85 ? 1.642 -1.474 4.596 1.00 84.94 85 GLY A O 1
ATOM 647 N N . ARG A 1 86 ? -0.572 -1.706 4.563 1.00 84.44 86 ARG A N 1
ATOM 648 C CA . ARG A 1 86 ? -0.586 -2.860 3.649 1.00 84.44 86 ARG A CA 1
ATOM 649 C C . ARG A 1 86 ? -0.065 -2.572 2.238 1.00 84.44 86 ARG A C 1
ATOM 651 O O . ARG A 1 86 ? 0.123 -3.524 1.482 1.00 84.44 86 ARG A O 1
ATOM 658 N N . LEU A 1 87 ? 0.170 -1.309 1.879 1.00 86.44 87 LEU A N 1
ATOM 659 C CA . LEU A 1 87 ? 0.692 -0.924 0.566 1.00 86.44 87 LEU A CA 1
ATOM 660 C C . LEU A 1 87 ? 2.212 -1.091 0.445 1.00 86.44 87 LEU A C 1
ATOM 662 O O . LEU A 1 87 ? 2.726 -1.153 -0.672 1.00 86.44 87 LEU A O 1
ATOM 666 N N . TRP A 1 88 ? 2.930 -1.218 1.566 1.00 88.12 88 TRP A N 1
ATOM 667 C CA . TRP A 1 88 ? 4.395 -1.266 1.587 1.00 88.12 88 TRP A CA 1
ATOM 668 C C . TRP A 1 88 ? 5.049 -2.283 0.626 1.00 88.12 88 TRP A C 1
ATOM 670 O O . TRP A 1 88 ? 6.004 -1.889 -0.044 1.00 88.12 88 TRP A O 1
ATOM 680 N N . PRO A 1 89 ? 4.565 -3.537 0.461 1.00 86.31 89 PRO A N 1
ATOM 681 C CA . PRO A 1 89 ? 5.229 -4.496 -0.421 1.00 86.31 89 PRO A CA 1
ATOM 682 C C . PRO A 1 89 ? 5.020 -4.157 -1.903 1.00 86.31 89 PRO A C 1
ATOM 684 O O . PRO A 1 89 ? 5.887 -4.436 -2.726 1.00 86.31 89 PRO A O 1
ATOM 687 N N . TYR A 1 90 ? 3.908 -3.500 -2.247 1.00 87.94 90 TYR A N 1
ATOM 688 C CA . TYR A 1 90 ? 3.632 -3.034 -3.607 1.00 87.94 90 TYR A CA 1
ATOM 689 C C . TYR A 1 90 ? 4.498 -1.824 -3.958 1.00 87.94 90 TYR A C 1
ATOM 691 O O . TYR A 1 90 ? 5.093 -1.779 -5.031 1.00 87.94 90 TYR A O 1
ATOM 699 N N . LEU A 1 91 ? 4.627 -0.875 -3.026 1.00 87.31 91 LEU A N 1
ATOM 700 C CA . LEU A 1 91 ? 5.520 0.277 -3.169 1.00 87.31 91 LEU A CA 1
ATOM 701 C C . LEU A 1 91 ? 6.979 -0.175 -3.300 1.00 87.31 91 LEU A C 1
ATOM 703 O O . LEU A 1 91 ? 7.706 0.326 -4.155 1.00 87.31 91 LEU A O 1
ATOM 707 N N . PHE A 1 92 ? 7.380 -1.178 -2.516 1.00 87.69 92 PHE A N 1
ATOM 708 C CA . PHE A 1 92 ? 8.699 -1.789 -2.627 1.00 87.69 92 PHE A CA 1
ATOM 709 C C . PHE A 1 92 ? 8.905 -2.488 -3.978 1.00 87.69 92 PHE A C 1
ATOM 711 O O . PHE A 1 92 ? 9.958 -2.324 -4.586 1.00 87.69 92 PHE A O 1
ATOM 718 N N . ALA A 1 93 ? 7.906 -3.212 -4.495 1.00 86.25 93 ALA A N 1
ATOM 719 C CA . ALA A 1 93 ? 7.984 -3.830 -5.821 1.00 86.25 93 ALA A CA 1
ATOM 720 C C . ALA A 1 93 ? 8.167 -2.787 -6.941 1.00 86.25 93 ALA A C 1
ATOM 722 O O . ALA A 1 93 ? 8.977 -2.990 -7.844 1.00 86.25 93 ALA A O 1
ATOM 723 N N . ILE A 1 94 ? 7.472 -1.646 -6.859 1.00 85.50 94 ILE A N 1
ATOM 724 C CA . ILE A 1 94 ? 7.636 -0.535 -7.811 1.00 85.50 94 ILE A CA 1
ATOM 725 C C . ILE A 1 94 ? 9.035 0.080 -7.686 1.00 85.50 94 ILE A C 1
ATOM 727 O O . ILE A 1 94 ? 9.702 0.297 -8.697 1.00 85.50 94 ILE A O 1
ATOM 731 N N . ALA A 1 95 ? 9.508 0.312 -6.458 1.00 86.12 95 ALA A N 1
ATOM 732 C CA . ALA A 1 95 ? 10.858 0.810 -6.207 1.00 86.12 95 ALA A CA 1
ATOM 733 C C . ALA A 1 95 ? 11.936 -0.129 -6.768 1.00 86.12 95 ALA A C 1
ATOM 735 O O . ALA A 1 95 ? 12.898 0.335 -7.376 1.00 86.12 95 ALA A O 1
ATOM 736 N N . LEU A 1 96 ? 11.759 -1.444 -6.607 1.00 85.56 96 LEU A N 1
ATOM 737 C CA . LEU A 1 96 ? 12.670 -2.458 -7.133 1.00 85.56 96 LEU A CA 1
ATOM 738 C C . LEU A 1 96 ? 12.699 -2.430 -8.666 1.00 85.56 96 LEU A C 1
ATOM 740 O O . LEU A 1 96 ? 13.776 -2.447 -9.253 1.00 85.56 96 LEU A O 1
ATOM 744 N N . ALA A 1 97 ? 11.535 -2.334 -9.316 1.00 84.00 97 ALA A N 1
ATOM 745 C CA . ALA A 1 97 ? 11.446 -2.222 -10.773 1.00 84.00 97 ALA A CA 1
ATOM 746 C C . ALA A 1 97 ? 12.130 -0.942 -11.286 1.00 84.00 97 ALA A C 1
ATOM 748 O O . ALA A 1 97 ? 12.955 -1.007 -12.194 1.00 84.00 97 ALA A O 1
ATOM 749 N N . SER A 1 98 ? 11.848 0.201 -10.656 1.00 81.50 98 SER A N 1
ATOM 750 C CA . SER A 1 98 ? 12.479 1.489 -10.974 1.00 81.50 98 SER A CA 1
ATOM 751 C C . SER A 1 98 ? 14.000 1.452 -10.769 1.00 81.50 98 SER A C 1
ATOM 753 O O . SER A 1 98 ? 14.756 1.985 -11.576 1.00 81.50 98 SER A O 1
ATOM 755 N N . GLY A 1 99 ? 14.472 0.805 -9.700 1.00 81.19 99 GLY A N 1
ATOM 756 C CA . GLY A 1 99 ? 15.893 0.705 -9.366 1.00 81.19 99 GLY A CA 1
ATOM 757 C C . GLY A 1 99 ? 16.682 -0.261 -10.252 1.00 81.19 99 GLY A C 1
ATOM 758 O O . GLY A 1 99 ? 17.831 0.030 -10.575 1.00 81.19 99 GLY A O 1
ATOM 759 N N . LEU A 1 100 ? 16.084 -1.387 -10.655 1.00 81.06 100 LEU A N 1
ATOM 760 C CA . LEU A 1 100 ? 16.737 -2.403 -11.493 1.00 81.06 100 LEU A CA 1
ATOM 761 C C . LEU A 1 100 ? 16.810 -2.003 -12.969 1.00 81.06 100 LEU A C 1
ATOM 763 O O . LEU A 1 100 ? 17.802 -2.293 -13.628 1.00 81.06 100 LEU A O 1
ATOM 767 N N . PHE A 1 101 ? 15.781 -1.330 -13.485 1.00 75.56 101 PHE A N 1
ATOM 768 C CA . PHE A 1 101 ? 15.672 -0.961 -14.903 1.00 75.56 101 PHE A CA 1
ATOM 769 C C . PHE A 1 101 ? 15.891 0.540 -15.130 1.00 75.56 101 PHE A C 1
ATOM 771 O O . PHE A 1 101 ? 15.293 1.159 -16.004 1.00 75.56 101 PHE A O 1
ATOM 778 N N . ASN A 1 102 ? 16.737 1.121 -14.286 1.00 64.75 102 ASN A N 1
ATOM 779 C CA . ASN A 1 102 ? 16.859 2.547 -14.036 1.00 64.75 102 ASN A CA 1
ATOM 780 C C . ASN A 1 102 ? 17.293 3.347 -15.279 1.00 64.75 102 ASN A C 1
ATOM 782 O O . ASN A 1 102 ? 18.481 3.433 -15.593 1.00 64.75 102 ASN A O 1
ATOM 786 N N . ILE A 1 103 ? 16.339 3.975 -15.969 1.00 63.09 103 ILE A N 1
ATOM 787 C CA . ILE A 1 103 ? 16.638 4.961 -17.013 1.00 63.09 103 ILE A CA 1
ATOM 788 C C . ILE A 1 103 ? 16.983 6.310 -16.334 1.00 63.09 103 ILE A C 1
ATOM 790 O O . ILE A 1 103 ? 16.297 6.661 -15.371 1.00 63.09 103 ILE A O 1
ATOM 794 N N . PRO A 1 104 ? 17.992 7.086 -16.801 1.00 64.06 104 PRO A N 1
ATOM 795 C CA . PRO A 1 104 ? 18.518 8.286 -16.133 1.00 64.06 104 PRO A CA 1
ATOM 796 C C . PRO A 1 104 ? 17.516 9.284 -15.530 1.00 64.06 104 PRO A C 1
ATOM 798 O O . PRO A 1 104 ? 17.785 9.944 -14.530 1.00 64.06 104 PRO A O 1
ATOM 801 N N . TRP A 1 105 ? 16.340 9.408 -16.132 1.00 66.38 105 TRP A N 1
ATOM 802 C CA . TRP A 1 105 ? 15.287 10.338 -15.723 1.00 66.38 105 TRP A CA 1
ATOM 803 C C . TRP A 1 105 ? 14.413 9.822 -14.566 1.00 66.38 105 TRP A C 1
ATOM 805 O O . TRP A 1 105 ? 13.743 10.617 -13.907 1.00 66.38 105 TRP A O 1
ATOM 815 N N . TYR A 1 106 ? 14.435 8.520 -14.263 1.00 67.44 106 TYR A N 1
ATOM 816 C CA . TYR A 1 106 ? 13.567 7.897 -13.256 1.00 67.44 106 TYR A CA 1
ATOM 817 C C . TYR A 1 106 ? 14.253 7.596 -11.915 1.00 67.44 106 TYR A C 1
ATOM 819 O O . TYR A 1 106 ? 13.581 7.155 -10.987 1.00 67.44 106 TYR A O 1
ATOM 827 N N . HIS A 1 107 ? 15.536 7.936 -11.739 1.00 67.94 107 HIS A N 1
ATOM 828 C CA . HIS A 1 107 ? 16.281 7.715 -10.487 1.00 67.94 107 HIS A CA 1
ATOM 829 C C . HIS A 1 107 ? 15.574 8.254 -9.228 1.00 67.94 107 HIS A C 1
ATOM 831 O O . HIS A 1 107 ? 15.621 7.635 -8.165 1.00 67.94 107 HIS A O 1
ATOM 837 N N . TRP A 1 108 ? 14.874 9.385 -9.352 1.00 77.81 108 TRP A N 1
ATOM 838 C CA . TRP A 1 108 ? 14.101 9.991 -8.264 1.00 77.81 108 TRP A CA 1
ATOM 839 C C . TRP A 1 108 ? 12.889 9.154 -7.831 1.00 77.81 108 TRP A C 1
ATOM 841 O O . TRP A 1 108 ? 12.515 9.184 -6.659 1.00 77.81 108 TRP A O 1
ATOM 851 N N . HIS A 1 109 ? 12.303 8.366 -8.739 1.00 80.50 109 HIS A N 1
ATOM 852 C CA . HIS A 1 109 ? 11.150 7.513 -8.439 1.00 80.50 109 HIS A CA 1
ATOM 853 C C . HIS A 1 109 ? 11.547 6.368 -7.510 1.00 80.50 109 HIS A C 1
ATOM 855 O O . HIS A 1 109 ? 10.824 6.080 -6.561 1.00 80.50 109 HIS A O 1
ATOM 861 N N . THR A 1 110 ? 12.729 5.779 -7.710 1.00 84.69 110 THR A N 1
ATOM 862 C CA . THR A 1 110 ? 13.267 4.735 -6.829 1.00 84.69 110 THR A CA 1
ATOM 863 C C . THR A 1 110 ? 13.322 5.217 -5.380 1.00 84.69 110 THR A C 1
ATOM 865 O O . THR A 1 110 ? 12.781 4.563 -4.490 1.00 84.69 110 THR A O 1
ATOM 868 N N . TRP A 1 111 ? 13.904 6.396 -5.138 1.00 84.00 111 TRP A N 1
ATOM 869 C CA . TRP A 1 111 ? 13.992 6.973 -3.795 1.00 84.00 111 TRP A CA 1
ATOM 870 C C . TRP A 1 111 ? 12.621 7.346 -3.228 1.00 84.00 111 TRP A C 1
ATOM 872 O O . TRP A 1 111 ? 12.337 7.033 -2.073 1.00 84.00 111 TRP A O 1
ATOM 882 N N . GLY A 1 112 ? 11.747 7.946 -4.042 1.00 87.50 112 GLY A N 1
ATOM 883 C CA . GLY A 1 112 ? 10.384 8.284 -3.633 1.00 87.50 112 GLY A CA 1
ATOM 884 C C . GLY A 1 112 ? 9.588 7.058 -3.178 1.00 87.50 112 GLY A C 1
ATOM 885 O O . GLY A 1 112 ? 9.031 7.049 -2.080 1.00 87.50 112 GLY A O 1
ATOM 886 N N . PHE A 1 113 ? 9.586 5.986 -3.974 1.00 88.00 113 PHE A N 1
ATOM 887 C CA . PHE A 1 113 ? 8.871 4.756 -3.637 1.00 88.00 113 PHE A CA 1
ATOM 888 C C . PHE A 1 113 ? 9.510 3.987 -2.478 1.00 88.00 113 PHE A C 1
ATOM 890 O O . PHE A 1 113 ? 8.771 3.407 -1.687 1.00 88.00 113 PHE A O 1
ATOM 897 N N . LEU A 1 114 ? 10.838 4.019 -2.312 1.00 87.75 114 LEU A N 1
ATOM 898 C CA . LEU A 1 114 ? 11.496 3.445 -1.131 1.00 87.75 114 LEU A CA 1
ATOM 899 C C . LEU A 1 114 ? 11.084 4.163 0.154 1.00 87.75 114 LEU A C 1
ATOM 901 O O . LEU A 1 114 ? 10.742 3.504 1.133 1.00 87.75 114 LEU A O 1
ATOM 905 N N . ILE A 1 115 ? 11.062 5.499 0.152 1.00 91.31 115 ILE A N 1
ATOM 906 C CA . ILE A 1 115 ? 10.620 6.284 1.312 1.00 91.31 115 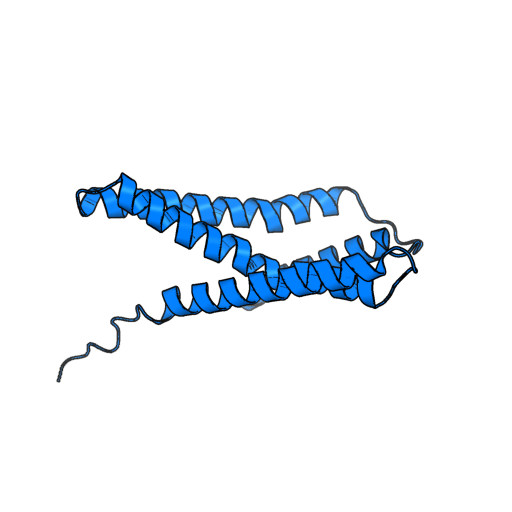ILE A CA 1
ATOM 907 C C . ILE A 1 115 ? 9.161 5.954 1.640 1.00 91.31 115 ILE A C 1
ATOM 909 O O . ILE A 1 115 ? 8.840 5.656 2.789 1.00 91.31 115 ILE A O 1
ATOM 913 N N . LEU A 1 116 ? 8.282 5.934 0.634 1.00 89.94 116 LEU A N 1
ATOM 914 C CA . LEU A 1 116 ? 6.876 5.572 0.826 1.00 89.94 116 LEU A CA 1
ATOM 915 C C . LEU A 1 116 ? 6.711 4.129 1.321 1.00 89.94 116 LEU A C 1
ATOM 917 O O . LEU A 1 116 ? 5.873 3.879 2.185 1.00 89.94 116 LEU A O 1
ATOM 921 N N . ALA A 1 117 ? 7.518 3.188 0.824 1.00 90.12 117 ALA A N 1
ATOM 922 C CA . ALA A 1 117 ? 7.518 1.805 1.288 1.00 90.12 117 ALA A CA 1
ATOM 923 C C . ALA A 1 117 ? 7.968 1.699 2.751 1.00 90.12 117 ALA A C 1
ATOM 925 O O . ALA A 1 117 ? 7.358 0.957 3.512 1.00 90.12 117 ALA A O 1
ATOM 926 N N . ILE A 1 118 ? 8.977 2.467 3.174 1.00 91.06 118 ILE A N 1
ATOM 927 C CA . IL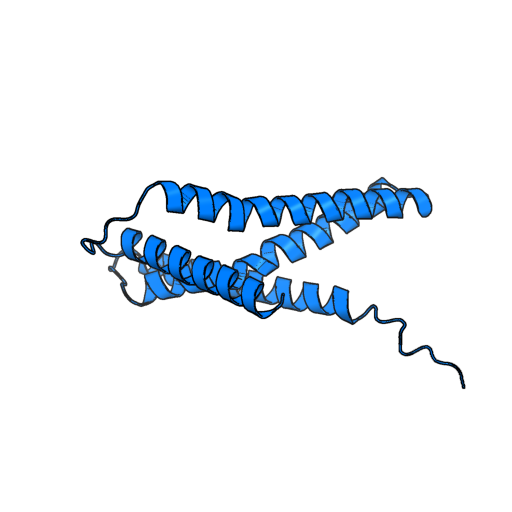E A 1 118 ? 9.421 2.518 4.575 1.00 91.06 118 ILE A CA 1
ATOM 928 C C . ILE A 1 118 ? 8.322 3.103 5.466 1.00 91.06 118 ILE A C 1
ATOM 930 O O . ILE A 1 118 ? 8.009 2.523 6.504 1.00 91.06 118 ILE A O 1
ATOM 934 N N . LEU A 1 119 ? 7.698 4.212 5.057 1.00 91.62 119 LEU A N 1
ATOM 935 C CA . LEU A 1 119 ? 6.606 4.837 5.809 1.00 91.62 119 LEU A CA 1
ATOM 936 C C . LEU A 1 119 ? 5.408 3.891 5.946 1.00 91.62 119 LEU A C 1
ATOM 938 O O . LEU A 1 119 ? 4.914 3.672 7.051 1.00 91.62 119 LEU A O 1
ATOM 942 N N . ALA A 1 120 ? 4.976 3.275 4.845 1.00 89.69 120 ALA A N 1
ATOM 943 C CA . ALA A 1 120 ? 3.917 2.273 4.862 1.00 89.69 120 ALA A CA 1
ATOM 944 C C . ALA A 1 120 ? 4.319 1.045 5.700 1.00 89.69 120 ALA A C 1
ATOM 946 O O . ALA A 1 120 ? 3.530 0.560 6.504 1.00 89.69 120 ALA A O 1
ATOM 947 N N . GLY A 1 121 ? 5.563 0.575 5.597 1.00 88.38 121 GLY A N 1
ATOM 948 C CA . GLY A 1 121 ? 6.072 -0.534 6.404 1.00 88.38 121 GLY A CA 1
ATOM 949 C C . GLY A 1 121 ? 6.030 -0.219 7.900 1.00 88.38 121 GLY A C 1
ATOM 950 O O . GLY A 1 121 ? 5.558 -1.036 8.690 1.00 88.38 121 GLY A O 1
ATOM 951 N N . GLY A 1 122 ? 6.423 0.997 8.289 1.00 86.50 122 GLY A N 1
ATOM 952 C CA . GLY A 1 122 ? 6.304 1.492 9.660 1.00 86.50 122 GLY A CA 1
ATOM 953 C C . GLY A 1 122 ? 4.855 1.517 10.154 1.00 86.50 122 GLY A C 1
ATOM 954 O O . GLY A 1 122 ? 4.574 1.072 11.268 1.00 86.50 122 GLY A O 1
ATOM 955 N N . LEU A 1 123 ? 3.915 1.951 9.309 1.00 88.06 123 LEU A N 1
ATOM 956 C CA . LEU A 1 123 ? 2.482 1.919 9.618 1.00 88.06 123 LEU A CA 1
ATOM 957 C C . LEU A 1 123 ? 1.932 0.487 9.735 1.00 88.06 123 LEU A C 1
ATOM 959 O O . LEU A 1 123 ? 1.091 0.240 10.598 1.00 88.06 123 LEU A O 1
ATOM 963 N N . ASP A 1 124 ? 2.409 -0.476 8.937 1.00 87.25 124 ASP A N 1
ATOM 964 C CA . ASP A 1 124 ? 2.022 -1.889 9.087 1.00 87.25 124 ASP A CA 1
ATOM 965 C C . ASP A 1 124 ? 2.535 -2.477 10.406 1.00 87.25 124 ASP A C 1
ATOM 967 O O . ASP A 1 124 ? 1.793 -3.179 11.097 1.00 87.25 124 ASP A O 1
ATOM 971 N N . VAL A 1 125 ? 3.773 -2.157 10.799 1.00 85.06 125 VAL A N 1
ATOM 972 C CA . VAL A 1 125 ? 4.338 -2.568 12.094 1.00 85.06 125 VAL A CA 1
ATOM 973 C C . VAL A 1 125 ? 3.517 -1.989 13.248 1.00 85.06 125 VAL A C 1
ATOM 975 O O . VAL A 1 125 ? 3.111 -2.739 14.138 1.00 85.06 125 VAL A O 1
ATOM 978 N N . LEU A 1 126 ? 3.187 -0.695 13.199 1.00 83.38 126 LEU A N 1
ATOM 979 C CA . LEU A 1 126 ? 2.303 -0.053 14.178 1.00 83.38 126 LEU A CA 1
ATOM 980 C C . LEU A 1 126 ? 0.913 -0.705 14.198 1.00 83.38 126 LEU A C 1
ATOM 982 O O . LEU A 1 126 ? 0.389 -1.036 15.259 1.00 83.38 126 LEU A O 1
ATOM 986 N N . GLY A 1 127 ? 0.330 -0.976 13.029 1.00 77.75 127 GLY A N 1
ATOM 987 C CA . GLY A 1 127 ? -0.955 -1.662 12.903 1.00 77.75 127 GLY A CA 1
ATOM 988 C C . GLY A 1 127 ? -0.947 -3.075 13.496 1.00 77.75 127 GLY A C 1
ATOM 989 O O . GLY A 1 127 ? -1.917 -3.486 14.133 1.00 77.75 127 GLY A O 1
ATOM 990 N N . ARG A 1 128 ? 0.146 -3.832 13.331 1.00 78.88 128 ARG A N 1
ATOM 991 C CA . ARG A 1 128 ? 0.333 -5.140 13.984 1.00 78.88 128 ARG A CA 1
ATOM 992 C C . ARG A 1 128 ? 0.459 -5.000 15.494 1.00 78.88 128 ARG A C 1
ATOM 994 O O . ARG A 1 128 ? -0.165 -5.783 16.203 1.00 78.88 128 ARG A O 1
ATOM 1001 N N . PHE A 1 129 ? 1.197 -4.000 15.971 1.00 76.88 129 PHE A N 1
ATOM 1002 C CA . PHE A 1 129 ? 1.321 -3.715 17.397 1.00 76.88 129 PHE A CA 1
ATOM 1003 C C . PHE A 1 129 ? -0.048 -3.440 18.032 1.00 76.88 129 PHE A C 1
ATOM 1005 O O . PHE A 1 129 ? -0.393 -4.082 19.019 1.00 76.88 129 PHE A O 1
ATOM 1012 N N . PHE A 1 130 ? -0.891 -2.605 17.413 1.00 71.69 130 PHE A N 1
ATOM 1013 C CA . PHE A 1 130 ? -2.256 -2.364 17.901 1.00 71.69 130 PHE A CA 1
ATOM 1014 C C . PHE A 1 130 ? -3.133 -3.626 17.904 1.00 71.69 130 PHE A C 1
ATOM 1016 O O . PHE A 1 130 ? -3.937 -3.808 18.814 1.00 71.69 130 PHE A O 1
ATOM 1023 N N . ARG A 1 131 ? -2.965 -4.528 16.926 1.00 70.25 131 ARG A N 1
ATOM 1024 C CA . ARG A 1 131 ? -3.706 -5.803 16.876 1.00 70.25 131 ARG A CA 1
ATOM 1025 C C . ARG A 1 131 ? -3.214 -6.847 17.878 1.00 70.25 131 ARG A C 1
ATOM 1027 O O . ARG A 1 131 ? -3.991 -7.723 18.232 1.00 70.25 131 ARG A O 1
ATOM 1034 N N . HIS A 1 132 ? -1.936 -6.841 18.254 1.00 62.69 132 HIS A N 1
ATOM 1035 C CA . HIS A 1 132 ? -1.331 -7.885 19.102 1.00 62.69 132 HIS A CA 1
ATOM 1036 C C . HIS A 1 132 ? -1.110 -7.441 20.552 1.00 62.69 132 HIS A C 1
ATOM 1038 O O . HIS A 1 132 ? -1.058 -8.287 21.438 1.00 62.69 132 HIS A O 1
ATOM 1044 N N . GLY A 1 133 ? -1.049 -6.133 20.816 1.00 54.84 133 GLY A N 1
ATOM 1045 C CA . GLY A 1 133 ? -1.020 -5.574 22.169 1.00 54.84 133 GLY A CA 1
ATOM 1046 C C . GLY A 1 133 ? -2.356 -5.695 22.911 1.00 54.84 133 GLY A C 1
ATOM 1047 O O . GLY A 1 133 ? -2.396 -5.529 24.123 1.00 54.84 133 GLY A O 1
ATOM 1048 N N . HIS A 1 134 ? -3.443 -6.025 22.206 1.00 44.56 134 HIS A N 1
ATOM 1049 C CA . HIS A 1 134 ? -4.774 -6.257 22.770 1.00 44.56 134 HIS A CA 1
ATOM 1050 C C . HIS A 1 134 ? -5.110 -7.758 22.829 1.00 44.56 134 HIS A C 1
ATOM 1052 O O . HIS A 1 134 ? -6.187 -8.183 22.422 1.00 44.56 134 HIS A O 1
ATOM 1058 N N . ASN A 1 135 ? -4.171 -8.582 23.305 1.00 41.47 135 ASN A N 1
ATOM 1059 C CA . ASN A 1 135 ? -4.477 -9.928 23.786 1.00 41.47 135 ASN A CA 1
ATOM 1060 C C . ASN A 1 135 ? -4.807 -9.845 25.289 1.00 41.47 135 ASN A C 1
ATOM 1062 O O . ASN A 1 135 ? -3.886 -9.896 26.100 1.00 41.47 135 ASN A O 1
ATOM 1066 N N . PRO A 1 136 ? -6.087 -9.794 25.707 1.00 45.22 136 PRO A N 1
ATOM 1067 C CA . PRO A 1 136 ? -6.462 -10.038 27.104 1.00 45.22 136 PRO A CA 1
ATOM 1068 C C . PRO A 1 136 ? -6.246 -11.505 27.538 1.00 45.22 136 PRO A C 1
ATOM 1070 O O . PRO A 1 136 ? -6.553 -11.876 28.667 1.00 45.22 136 PRO A O 1
ATOM 1073 N N . ALA A 1 137 ? -5.681 -12.356 26.675 1.00 43.88 137 ALA A N 1
ATOM 1074 C CA . ALA A 1 137 ? -5.457 -13.778 26.927 1.00 43.88 137 ALA A CA 1
ATOM 1075 C C . ALA A 1 137 ? -4.242 -14.107 27.826 1.00 43.88 137 ALA A C 1
ATOM 1077 O O . ALA A 1 137 ? -3.845 -15.265 27.887 1.00 43.88 137 ALA A O 1
ATOM 1078 N N . SER A 1 138 ? -3.659 -13.136 28.540 1.00 47.09 138 SER A N 1
ATOM 1079 C CA . SER A 1 138 ? -2.770 -13.410 29.688 1.00 47.09 138 SER A CA 1
ATOM 1080 C C . SER A 1 138 ? -3.430 -13.123 31.042 1.00 47.09 138 SER A C 1
ATOM 1082 O O . SER A 1 138 ? -2.766 -13.156 32.071 1.00 47.09 138 SER A O 1
ATOM 1084 N N . GLY A 1 139 ? -4.740 -12.858 31.056 1.00 41.34 139 GLY A N 1
ATOM 1085 C CA . GLY A 1 139 ? -5.562 -12.815 32.262 1.00 41.34 139 GLY A CA 1
ATOM 1086 C C . GLY A 1 139 ? -6.160 -14.178 32.618 1.00 41.34 139 GLY A C 1
ATOM 1087 O O . GLY A 1 139 ? -7.361 -14.265 32.851 1.00 41.34 139 GLY A O 1
ATOM 1088 N N . THR A 1 140 ? -5.367 -15.252 32.630 1.00 38.41 140 THR A N 1
ATOM 1089 C CA . THR A 1 140 ? -5.754 -16.492 33.321 1.00 38.41 140 THR A CA 1
ATOM 1090 C C . THR A 1 140 ? -5.252 -16.422 34.754 1.00 38.41 140 THR A C 1
ATOM 1092 O O . THR A 1 140 ? -4.081 -16.657 35.026 1.00 38.41 140 THR A O 1
ATOM 1095 N N . SER A 1 141 ? -6.168 -16.027 35.635 1.00 37.75 141 SER A N 1
ATOM 1096 C CA . SER A 1 141 ? -6.462 -16.711 36.899 1.00 37.75 141 SER A CA 1
ATOM 1097 C C . SER A 1 141 ? -5.437 -17.751 37.382 1.00 37.75 141 SER A C 1
ATOM 1099 O O . SER A 1 141 ? -5.466 -18.883 36.897 1.00 37.75 141 SER A O 1
ATOM 1101 N N . SER A 1 142 ? -4.631 -17.365 38.375 1.00 38.34 142 SER A N 1
ATOM 1102 C CA . SER A 1 142 ? -4.323 -18.067 39.643 1.00 38.34 142 SER A CA 1
ATOM 1103 C C . SER A 1 142 ? -2.998 -17.565 40.201 1.00 38.34 142 SER A C 1
ATOM 1105 O O . SER A 1 142 ? -1.982 -17.746 39.492 1.00 38.34 142 SER A O 1
#

Mean predicted aligned error: 8.85 Å

Solvent-accessible surface area (backbone atoms only — not comparable to full-atom values): 7264 Å² total; per-residue (Å²): 111,72,65,61,56,50,52,52,51,50,51,50,42,53,51,49,25,52,54,34,33,53,72,53,32,95,57,99,65,89,76,61,75,66,57,56,55,53,47,47,44,61,59,50,44,48,27,52,49,50,21,50,52,27,24,53,50,20,26,56,54,10,53,79,70,79,36,36,70,59,18,26,52,53,11,39,53,53,11,48,34,45,30,49,8,70,41,15,68,53,32,37,31,36,16,49,27,33,58,76,49,55,46,91,87,42,57,64,52,21,55,52,26,42,52,51,15,50,54,16,39,52,30,33,52,51,43,48,47,65,64,60,74,67,59,75,83,77,73,72,89,129

Sequence (142 aa):
MKFLLAAVHWFLYCATFALAVHHYHPLNVTVYPWLYYVLGLAVVGISLMIMVFHIVGGGLMGLSAGGVLSGMKYGFMVGMTMAVGRLWPYLFAIALASGLFNIPWYHWHTWGFLILAILAGGLDVLGRFFRHGHNPASGTSS

pLDDT: mean 79.29, std 11.98, range [37.75, 91.62]